Protein 7XRC (pdb70)

Structure (mmCIF, N/CA/C/O backbone):
data_7XRC
#
_entry.id   7XRC
#
_cell.length_a   94.350
_cell.length_b   50.630
_cell.length_c   69.310
_cell.angle_alpha   90.000
_cell.angle_beta   129.060
_cell.angle_gamma   90.000
#
_symmetry.space_group_name_H-M   'C 1 2 1'
#
loop_
_entity.id
_entity.type
_entity.pdbx_description
1 polymer 'POU domain protein'
2 polymer 'More palindromic Oct factor Recognition Element (MORE)'
3 polymer 'More palindromic Oct factor Recognition Element (MORE)'
4 water water
#
loop_
_atom_site.group_PDB
_atom_site.id
_atom_site.type_symbol
_atom_site.label_atom_id
_atom_site.label_alt_id
_atom_site.label_comp_id
_atom_site.label_asym_id
_atom_site.label_entity_id
_atom_site.label_seq_id
_atom_site.pdbx_PDB_ins_code
_atom_site.Cartn_x
_atom_site.Cartn_y
_atom_site.Cartn_z
_atom_site.occupancy
_atom_site.B_iso_or_equiv
_atom_site.auth_seq_id
_atom_site.auth_comp_id
_atom_site.auth_asym_id
_atom_site.auth_atom_id
_atom_site.pdbx_PDB_model_num
ATOM 1 N N . ASP A 1 8 ? 13.88019 -10.86674 30.25786 1.000 117.39080 246 ASP C N 1
ATOM 2 C CA . ASP A 1 8 ? 13.76360 -12.31413 30.40457 1.000 114.75549 246 ASP C CA 1
ATOM 3 C C . ASP A 1 8 ? 12.28681 -12.70986 30.56882 1.000 111.58322 246 ASP C C 1
ATOM 4 O O . ASP A 1 8 ? 11.53437 -12.05492 31.30022 1.000 109.03221 246 ASP C O 1
ATOM 9 N N . THR A 1 9 ? 11.87929 -13.78614 29.88214 1.000 98.58401 247 THR C N 1
ATOM 10 C CA . THR A 1 9 ? 10.50485 -14.23644 29.65566 1.000 84.68263 247 THR C CA 1
ATOM 11 C C . THR A 1 9 ? 10.00411 -15.11104 30.80510 1.000 76.69528 247 THR C C 1
ATOM 12 O O . THR A 1 9 ? 10.75989 -15.92960 31.34113 1.000 76.33549 247 THR C O 1
ATOM 16 N N . PRO A 1 10 ? 8.73373 -14.96972 31.18753 1.000 74.08740 248 PRO C N 1
ATOM 17 C CA . PRO A 1 10 ? 8.14944 -15.92097 32.13750 1.000 64.58886 248 PRO C CA 1
ATOM 18 C C . PRO A 1 10 ? 8.03704 -17.31555 31.53674 1.000 61.16981 248 PRO C C 1
ATOM 19 O O . PRO A 1 10 ? 7.97817 -17.49765 30.31831 1.000 58.45044 248 PRO C O 1
ATOM 23 N N . THR A 1 11 ? 8.02685 -18.31292 32.41390 1.000 60.18297 249 THR C N 1
ATOM 24 C CA . THR A 1 11 ? 7.64885 -19.65154 32.00193 1.000 55.26160 249 THR C CA 1
ATOM 25 C C . THR A 1 11 ? 6.13190 -19.76743 31.87976 1.000 57.27084 249 THR C C 1
ATOM 26 O O . THR A 1 11 ? 5.37492 -18.84437 32.20869 1.000 52.95017 249 THR C O 1
ATOM 30 N N . SER A 1 12 ? 5.69063 -20.92431 31.38072 1.000 55.28324 250 SER C N 1
ATOM 31 C CA . SER A 1 12 ? 4.26073 -21.18273 31.30658 1.000 55.82229 250 SER C CA 1
ATOM 32 C C . SER A 1 12 ? 3.67024 -21.30153 32.69833 1.000 57.38638 250 SER C C 1
ATOM 33 O O . SER A 1 12 ? 2.51866 -20.91694 32.91779 1.000 56.30760 250 SER C O 1
ATOM 36 N N . ASP A 1 13 ? 4.46415 -21.79770 33.64780 1.000 58.24749 251 ASP C N 1
ATOM 37 C CA . ASP A 1 13 ? 4.02852 -21.88586 35.03326 1.000 59.72899 251 ASP C CA 1
ATOM 38 C C . ASP A 1 13 ? 3.87523 -20.49642 35.63851 1.000 57.58759 251 ASP C C 1
ATOM 39 O O . ASP A 1 13 ? 2.91612 -20.23797 36.37530 1.000 58.96742 251 ASP C O 1
ATOM 44 N N . ASP A 1 14 ? 4.79969 -19.58076 35.31755 1.000 57.92760 252 ASP C N 1
ATOM 45 C CA . ASP A 1 14 ? 4.67362 -18.19780 35.77506 1.000 54.89940 252 ASP C CA 1
ATOM 46 C C . ASP A 1 14 ? 3.37456 -17.58111 35.28521 1.000 54.27642 252 ASP C C 1
ATOM 47 O O . ASP A 1 14 ? 2.72118 -16.82937 36.01698 1.000 51.86505 252 ASP C O 1
ATOM 52 N N . LEU A 1 15 ? 2.99285 -17.85917 34.03977 1.000 52.57085 253 LEU C N 1
ATOM 53 C CA . LEU A 1 15 ? 1.77968 -17.23555 33.52680 1.000 52.81180 253 LEU C CA 1
ATOM 54 C C . LEU A 1 15 ? 0.52429 -17.84203 34.14751 1.000 52.59269 253 LEU C C 1
ATOM 55 O O . LEU A 1 15 ? -0.43081 -17.11405 34.43711 1.000 47.75704 253 LEU C O 1
ATOM 60 N N . GLU A 1 16 ? 0.49111 -19.16194 34.34875 1.000 51.16283 254 GLU C N 1
ATOM 61 C CA . GLU A 1 16 ? -0.62709 -19.75340 35.08542 1.000 51.56535 254 GLU C CA 1
ATOM 62 C C . GLU A 1 16 ? -0.82104 -19.07038 36.42506 1.000 52.94469 254 GLU C C 1
ATOM 63 O O . GLU A 1 16 ? -1.91346 -18.59077 36.74696 1.000 55.40473 254 GLU C O 1
ATOM 69 N N . GLN A 1 17 ? 0.23505 -19.04754 37.23606 1.000 54.19236 255 GLN C N 1
ATOM 70 C CA . GLN A 1 17 ? 0.10527 -18.48445 38.57302 1.000 56.97811 255 GLN C CA 1
ATOM 71 C C . GLN A 1 17 ? -0.23524 -17.00364 38.52682 1.000 53.89736 255 GLN C C 1
ATOM 72 O O . GLN A 1 17 ? -1.02655 -16.52553 39.34768 1.000 54.60922 255 GLN C O 1
ATOM 78 N N . PHE A 1 18 ? 0.32160 -16.26437 37.56139 1.000 50.18636 256 PHE C N 1
ATOM 79 C CA . PHE A 1 18 ? -0.04187 -14.85387 37.43643 1.000 54.07736 256 PHE C CA 1
ATOM 80 C C . PHE A 1 18 ? -1.51503 -14.68057 37.06897 1.000 51.72932 256 PHE C C 1
ATOM 81 O O . PHE A 1 18 ? -2.18946 -13.79031 37.59457 1.000 52.38606 256 PHE C O 1
ATOM 89 N N . ALA A 1 19 ? -2.01847 -15.48946 36.13878 1.000 45.17379 257 ALA C N 1
ATOM 90 C CA . ALA A 1 19 ? -3.42053 -15.37914 35.75878 1.000 50.70790 257 ALA C CA 1
ATOM 91 C C . ALA A 1 19 ? -4.34855 -15.75045 36.91930 1.000 52.68069 257 ALA C C 1
ATOM 92 O O . ALA A 1 19 ? -5.38445 -15.10738 37.12045 1.000 45.96861 257 ALA C O 1
ATOM 94 N N . LYS A 1 20 ? -4.00092 -16.80445 37.66575 1.000 51.66053 258 LYS C N 1
ATOM 95 C CA . LYS A 1 20 ? -4.78872 -17.23040 38.82108 1.000 52.93082 258 LYS C CA 1
ATOM 96 C C . LYS A 1 20 ? -4.86914 -16.11304 39.85183 1.000 55.72940 258 LYS C C 1
ATOM 97 O O . LYS A 1 20 ? -5.94543 -15.79164 40.37362 1.000 56.49570 258 LYS C O 1
ATOM 103 N N . GLN A 1 21 ? -3.72336 -15.50336 40.15192 1.000 54.66028 259 GLN C N 1
ATOM 104 C CA . GLN A 1 21 ? -3.67762 -14.43884 41.14405 1.000 57.14664 259 GLN C CA 1
ATOM 105 C C . GLN A 1 21 ? -4.28576 -13.13803 40.60789 1.000 54.62925 259 GLN C C 1
ATOM 106 O O . GLN A 1 21 ? -4.92171 -12.39505 41.36777 1.000 53.17099 259 GLN C O 1
ATOM 112 N N . PHE A 1 22 ? -4.15356 -12.87137 39.30422 1.000 54.11006 260 PHE C N 1
ATOM 113 C CA . PHE A 1 22 ? -4.79256 -11.68899 38.72363 1.000 52.14666 260 PHE C CA 1
ATOM 114 C C . PHE A 1 22 ? -6.31210 -11.75511 38.87033 1.000 49.67785 260 PHE C C 1
ATOM 115 O O . PHE A 1 22 ? -6.94561 -10.79384 39.31331 1.000 49.50024 260 PHE C O 1
ATOM 123 N N 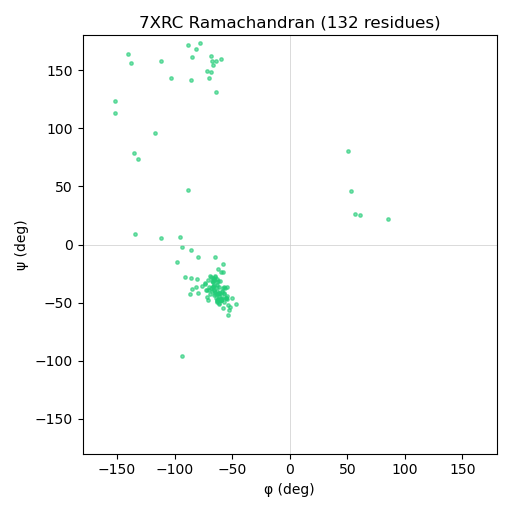. LYS A 1 23 ? -6.91240 -12.87637 38.47549 1.000 47.04534 261 LYS C N 1
ATOM 124 C CA . LYS A 1 23 ? -8.35386 -13.04385 38.62276 1.000 48.57382 261 LYS C CA 1
ATOM 125 C C . LYS A 1 23 ? -8.77622 -12.87384 40.07151 1.000 55.82299 261 LYS C C 1
ATOM 126 O O . LYS A 1 23 ? -9.73719 -12.15252 40.37333 1.000 49.48329 261 LYS C O 1
ATOM 132 N N . GLN A 1 24 ? -8.07448 -13.56508 40.97159 1.000 54.90237 262 GLN C N 1
ATOM 133 C CA . GLN A 1 24 ? -8.38033 -13.53735 42.39668 1.000 55.09460 262 GLN C CA 1
ATOM 134 C C . GLN A 1 24 ? -8.39981 -12.10619 42.91722 1.000 53.74774 262 GLN C C 1
ATOM 135 O O . GLN A 1 24 ? -9.33287 -11.70357 43.62021 1.000 55.20309 262 GLN C O 1
ATOM 141 N N . ARG A 1 25 ? -7.40386 -11.30581 42.51778 1.000 52.72524 263 ARG C N 1
ATOM 142 C CA . ARG A 1 25 ? -7.25146 -9.93084 42.98280 1.000 54.53256 263 ARG C CA 1
ATOM 143 C C . ARG A 1 25 ? -8.23450 -8.98000 42.30511 1.000 53.10274 263 ARG C C 1
ATOM 144 O O . ARG A 1 25 ? -8.69599 -8.01597 42.92400 1.000 54.71861 263 ARG C O 1
ATOM 152 N N . ARG A 1 26 ? -8.53453 -9.21869 41.03167 1.000 51.44146 264 ARG C N 1
ATOM 153 C CA . ARG A 1 26 ? -9.50383 -8.39991 40.31308 1.000 48.57954 264 ARG C CA 1
ATOM 154 C C . ARG A 1 26 ? -10.88430 -8.50091 40.95038 1.000 52.76116 264 ARG C C 1
ATOM 155 O O . ARG A 1 26 ? -11.56517 -7.49209 41.15168 1.000 52.32269 264 ARG C O 1
ATOM 163 N N . ILE A 1 27 ? -11.31896 -9.72105 41.25343 1.000 51.54598 265 ILE C N 1
ATOM 164 C CA . ILE A 1 27 ? -12.57442 -9.91550 41.97160 1.000 53.24425 265 ILE C CA 1
ATOM 165 C C . ILE A 1 27 ? -12.54652 -9.22553 43.33274 1.000 62.92769 265 ILE C C 1
ATOM 166 O O . ILE A 1 27 ? -13.48334 -8.50631 43.69529 1.000 61.84125 265 ILE C O 1
ATOM 171 N N . LYS A 1 28 ? -11.46938 -9.41626 44.10077 1.000 64.23418 266 LYS C N 1
ATOM 172 C CA . LYS A 1 28 ? -11.42174 -8.82573 45.43579 1.000 65.77724 266 LYS C CA 1
ATOM 173 C C . LYS A 1 28 ? -11.46445 -7.30337 45.38022 1.000 66.08840 266 LYS C C 1
ATOM 174 O O . LYS A 1 28 ? -11.97859 -6.66504 46.30524 1.000 68.72978 266 LYS C O 1
ATOM 180 N N . LEU A 1 29 ? -10.94052 -6.70541 44.31073 1.000 59.90810 267 LEU C N 1
ATOM 181 C CA . LEU A 1 29 ? -11.03100 -5.26248 44.14382 1.000 62.66191 267 LEU C CA 1
ATOM 182 C C . LEU A 1 29 ? -12.38940 -4.80146 43.62971 1.000 58.44070 267 LEU C C 1
ATOM 183 O O . LEU A 1 29 ? -12.64009 -3.59341 43.61704 1.000 60.14264 267 LEU C O 1
ATOM 188 N N . GLY A 1 30 ? -13.25719 -5.71117 43.19293 1.000 52.04018 268 GLY C N 1
ATOM 189 C CA . GLY A 1 30 ? -14.57904 -5.30591 42.73814 1.000 56.48565 268 GLY C CA 1
ATOM 190 C C . GLY A 1 30 ? -14.66910 -4.85940 41.29329 1.000 64.46140 268 GLY C C 1
ATOM 191 O O . GLY A 1 30 ? -15.61997 -4.14716 40.93855 1.000 58.20722 268 GLY C O 1
ATOM 192 N N . PHE A 1 31 ? -13.72075 -5.27223 40.44405 1.000 52.80225 269 PHE C N 1
ATOM 193 C CA . PHE A 1 31 ? -13.71937 -4.93740 39.02230 1.000 54.47661 269 PHE C CA 1
ATOM 194 C C . PHE A 1 31 ? -14.18666 -6.11768 38.18020 1.000 50.13498 269 PHE C C 1
ATOM 195 O O . PHE A 1 31 ? -13.88446 -7.27673 38.48489 1.000 49.32590 269 PHE C O 1
ATOM 203 N N . THR A 1 32 ? -14.92803 -5.81686 37.12138 1.000 43.61448 270 THR C N 1
ATOM 204 C CA . THR A 1 32 ? -15.31143 -6.83323 36.15552 1.000 44.81922 270 THR C CA 1
ATOM 205 C C . THR A 1 32 ? -14.22996 -6.95186 35.09044 1.000 45.11144 270 THR C C 1
ATOM 206 O O . THR A 1 32 ? -13.29722 -6.14467 35.03653 1.000 41.78233 270 THR C O 1
ATOM 210 N N . GLN A 1 33 ? -14.36485 -7.96912 34.23091 1.000 42.55829 271 GLN C N 1
ATOM 211 C CA . GLN A 1 33 ? -13.40139 -8.12544 33.14063 1.000 46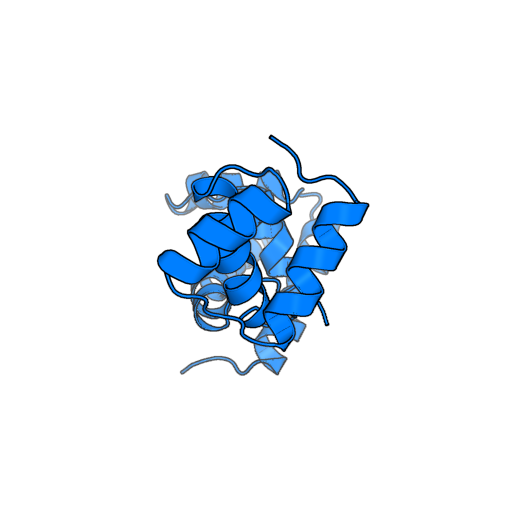.60928 271 GLN C CA 1
ATOM 212 C C . GLN A 1 33 ? -13.48284 -6.94465 32.18545 1.000 45.82401 271 GLN C C 1
ATOM 213 O O . GLN A 1 33 ? -12.45592 -6.38321 31.79121 1.000 42.71829 271 GLN C O 1
ATOM 219 N N . ALA A 1 34 ? -14.71059 -6.55118 31.81363 1.000 39.34776 272 ALA C N 1
ATOM 220 C CA . ALA A 1 34 ? -14.91207 -5.36985 30.97776 1.000 42.50544 272 ALA C CA 1
ATOM 221 C C . ALA A 1 34 ? -14.29353 -4.12629 31.61421 1.000 47.40122 272 ALA C C 1
ATOM 222 O O . ALA A 1 34 ? -13.73526 -3.27989 30.90743 1.000 48.30297 272 ALA C O 1
ATOM 224 N N . ASP A 1 35 ? -14.37138 -3.99617 32.94687 1.000 45.02914 273 ASP C N 1
ATOM 225 C CA . ASP A 1 35 ? -13.77812 -2.83417 33.61450 1.000 42.96577 273 ASP C CA 1
ATOM 226 C C . ASP A 1 35 ? -12.27732 -2.79054 33.37993 1.000 47.29759 273 ASP C C 1
ATOM 227 O O . ASP A 1 35 ? -11.70440 -1.73857 33.05657 1.000 44.10004 273 ASP C O 1
ATOM 232 N N . VAL A 1 36 ? -11.61281 -3.92582 33.58635 1.000 45.54096 274 VAL C N 1
ATOM 233 C CA . VAL A 1 36 ? -10.16070 -3.96223 33.42186 1.000 44.97014 274 VAL C CA 1
ATOM 234 C C . VAL A 1 36 ? -9.79308 -3.58028 31.99235 1.000 44.78044 274 VAL C C 1
ATOM 235 O O . VAL A 1 36 ? -8.93096 -2.72362 31.75820 1.000 45.75711 274 VAL C O 1
ATOM 239 N N . GLY A 1 37 ? -10.46812 -4.18566 31.01684 1.000 42.43853 275 GLY C N 1
ATOM 240 C CA . GLY A 1 37 ? -10.15559 -3.89286 29.62472 1.000 46.17733 275 GLY C CA 1
ATOM 241 C C . GLY A 1 37 ? -10.28175 -2.41804 29.27989 1.000 46.99644 275 GLY C C 1
ATOM 242 O O . GLY A 1 37 ? -9.43713 -1.85310 28.57328 1.000 50.40407 275 GLY C O 1
ATOM 243 N N . LEU A 1 38 ? -11.33621 -1.77589 29.76802 1.000 45.23965 276 LEU C N 1
ATOM 244 C CA . LEU A 1 38 ? -11.48879 -0.34940 29.54264 1.000 48.35691 276 LEU C CA 1
ATOM 245 C C . LEU A 1 38 ? -10.41466 0.44674 30.27166 1.000 50.75826 276 LEU C C 1
ATOM 246 O O . LEU A 1 38 ? -9.93000 1.45734 29.75317 1.000 47.87990 276 LEU C O 1
ATOM 251 N N . ALA A 1 39 ? -10.02434 0.00712 31.47194 1.000 46.15920 277 ALA C N 1
ATOM 252 C CA . ALA A 1 39 ? -9.05520 0.77069 32.24911 1.000 48.09249 277 ALA C CA 1
ATOM 253 C C . ALA A 1 39 ? -7.67431 0.75062 31.60349 1.000 52.36894 277 ALA C C 1
ATOM 254 O O . ALA A 1 39 ? -6.88759 1.68642 31.79542 1.000 47.61282 277 ALA C O 1
ATOM 256 N N . LEU A 1 40 ? -7.35427 -0.30829 30.85407 1.000 47.70697 278 LEU C N 1
ATOM 257 C CA . LEU A 1 40 ? -6.08835 -0.32113 30.12595 1.000 51.05433 278 LEU C CA 1
ATOM 258 C C . LEU A 1 40 ? -6.07248 0.74344 29.03579 1.000 52.36126 278 LEU C C 1
ATOM 259 O O . LEU A 1 40 ? -5.01090 1.29226 28.71887 1.000 53.55454 278 LEU C O 1
ATOM 264 N N . GLY A 1 41 ? -7.23902 1.06624 28.47149 1.000 51.10060 279 GLY C N 1
ATOM 265 C CA . GLY A 1 41 ? -7.31595 2.19363 27.55949 1.000 49.80142 279 GLY C CA 1
ATOM 266 C C . GLY A 1 41 ? -7.17661 3.50621 28.30246 1.000 56.79536 279 GLY C C 1
ATOM 267 O O . GLY A 1 41 ? -6.36599 4.36583 27.93006 1.000 51.87715 279 GLY C O 1
ATOM 268 N N . THR A 1 42 ? -7.92462 3.64412 29.40558 1.000 52.31565 280 THR C N 1
ATOM 269 C CA . THR A 1 42 ? -7.93230 4.87923 30.18654 1.000 55.04105 280 THR C CA 1
ATOM 270 C C . THR A 1 42 ? -6.53358 5.22258 30.68953 1.000 53.90447 280 THR C C 1
ATOM 271 O O . THR A 1 42 ? -6.07725 6.36559 30.57136 1.000 53.62343 280 THR C O 1
ATOM 275 N N . LEU A 1 43 ? -5.83474 4.23769 31.25141 1.000 55.22333 281 LEU C N 1
ATOM 276 C CA . LEU A 1 43 ? -4.58523 4.49038 31.96077 1.000 53.17407 281 LEU C CA 1
ATOM 277 C C . LEU A 1 43 ? -3.35510 4.40701 31.07268 1.000 55.73388 281 LEU C C 1
ATOM 278 O O . LEU A 1 43 ? -2.32923 5.02519 31.38667 1.000 55.05328 281 LEU C O 1
ATOM 283 N N . TYR A 1 44 ? -3.41470 3.61516 30.00212 1.000 51.67895 282 TYR C N 1
ATOM 284 C CA . TYR A 1 44 ? -2.23401 3.30390 29.21161 1.000 56.12596 282 TYR C CA 1
ATOM 285 C C . TYR A 1 44 ? -2.49450 3.42448 27.71131 1.000 57.61300 282 TYR C C 1
ATOM 286 O O . TYR A 1 44 ? -1.64076 3.01976 26.91248 1.000 57.82430 282 TYR C O 1
ATOM 295 N N . GLY A 1 45 ? -3.65186 3.96066 27.31382 1.000 54.98728 283 GLY C N 1
ATOM 296 C CA . GLY A 1 45 ? -4.00618 4.13532 25.91109 1.000 53.04672 283 GLY C CA 1
ATOM 297 C C . GLY A 1 45 ? -4.08126 2.86791 25.08513 1.000 54.71183 283 GLY C C 1
ATOM 298 O O . GLY A 1 45 ? -3.90407 2.92929 23.86317 1.000 56.83869 283 GLY C O 1
ATOM 299 N N . ASN A 1 46 ? -4.34519 1.70527 25.71745 1.000 48.16730 284 ASN C N 1
ATOM 300 C CA . ASN A 1 46 ? -4.37621 0.40769 25.01644 1.000 54.42366 284 ASN C CA 1
ATOM 301 C C . ASN A 1 46 ? -5.59977 -0.37390 25.48617 1.000 51.45871 284 ASN C C 1
ATOM 302 O O . ASN A 1 46 ? -5.47649 -1.29413 26.29958 1.000 53.57408 284 ASN C O 1
ATOM 307 N N . VAL A 1 47 ? -6.76983 -0.02662 24.94441 1.000 51.80610 285 VAL C N 1
ATOM 308 C CA . VAL A 1 47 ? -8.01025 -0.65072 25.39139 1.000 49.66321 285 VAL C CA 1
ATOM 309 C C . VAL A 1 47 ? -8.05015 -2.11978 24.96644 1.000 48.28175 285 VAL C C 1
ATOM 310 O O . VAL A 1 47 ? -7.47432 -2.51498 23.94214 1.000 44.25186 285 VAL C O 1
ATOM 314 N N . PHE A 1 48 ? -8.71491 -2.94948 25.78275 1.000 41.66793 286 PHE C N 1
ATOM 315 C CA . PHE A 1 48 ? -8.98369 -4.33496 25.43400 1.000 42.38005 286 PHE C CA 1
ATOM 316 C C . PHE A 1 48 ? -10.40642 -4.68550 25.84195 1.000 44.11812 286 PHE C C 1
ATOM 317 O O . PHE A 1 48 ? -10.97906 -4.07428 26.74036 1.000 39.68472 286 PHE C O 1
ATOM 325 N N . SER A 1 49 ? -10.94308 -5.70000 25.18021 1.000 41.50331 287 SER C N 1
ATOM 326 C CA . SER A 1 49 ? -12.32550 -6.12083 25.34805 1.000 41.32728 287 SER C CA 1
ATOM 327 C C . SER A 1 49 ? -12.46950 -7.06579 26.53305 1.000 39.93217 287 SER C C 1
ATOM 328 O O . SER A 1 49 ? -11.50559 -7.67920 27.00352 1.000 38.27262 287 SER C O 1
ATOM 331 N N . GLN A 1 50 ? -13.71514 -7.19529 27.01060 1.000 40.68702 288 GLN C N 1
ATOM 332 C CA . GLN A 1 50 ? -13.99091 -8.20183 28.02465 1.000 36.82199 288 GLN C CA 1
ATOM 333 C C . GLN A 1 50 ? -13.53400 -9.56217 27.52743 1.000 38.02192 288 GLN C C 1
ATOM 334 O O . GLN A 1 50 ? -12.98984 -10.36353 28.29612 1.000 39.04208 288 GLN C O 1
ATOM 340 N N . THR A 1 51 ? -13.69461 -9.81741 26.21822 1.000 39.70479 289 THR C N 1
ATOM 341 C CA . THR A 1 51 ? -13.36433 -11.13916 25.69852 1.000 36.82720 289 THR C CA 1
ATOM 342 C C . THR A 1 51 ? -11.89082 -11.44248 25.93079 1.000 38.54452 289 THR C C 1
ATOM 343 O O . THR A 1 51 ? -11.53354 -12.54458 26.36719 1.000 39.38352 289 THR C O 1
ATOM 347 N N . THR A 1 52 ? -11.02060 -10.45259 25.69483 1.000 38.54460 290 THR C N 1
ATOM 348 C CA . THR A 1 52 ? -9.58382 -10.68998 25.82150 1.000 38.94626 290 THR C CA 1
ATOM 349 C C . THR A 1 52 ? -9.17821 -10.89854 27.27074 1.000 40.51664 290 THR C C 1
ATOM 350 O O . THR A 1 52 ? -8.36777 -11.79359 27.57508 1.000 35.57821 290 THR C O 1
ATOM 354 N N . ILE A 1 53 ? -9.72231 -1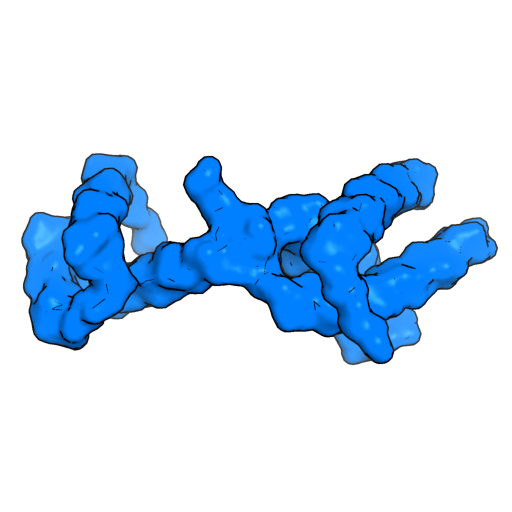0.08047 28.18552 1.000 36.99326 291 ILE C N 1
ATOM 355 C CA . ILE A 1 53 ? -9.41733 -10.28246 29.60566 1.000 37.83640 291 ILE C CA 1
ATOM 356 C C . ILE A 1 53 ? -9.88428 -11.65778 30.05953 1.000 34.04360 291 ILE C C 1
ATOM 357 O O . ILE A 1 53 ? -9.17304 -12.36342 30.78501 1.000 40.66816 291 ILE C O 1
ATOM 362 N N . CYS A 1 54 ? -11.06712 -12.07754 29.61695 1.000 34.47836 292 CYS C N 1
ATOM 363 C CA . CYS A 1 54 ? -11.54724 -13.40582 29.97660 1.000 38.72193 292 CYS C CA 1
ATOM 364 C C . CYS A 1 54 ? -10.59160 -14.49484 29.48892 1.000 41.21872 292 CYS C C 1
ATOM 365 O O . CYS A 1 54 ? -10.23810 -15.41087 30.23766 1.000 38.37691 292 CYS C O 1
ATOM 368 N N . ARG A 1 55 ? -10.16410 -14.42099 28.22285 1.000 39.15500 293 ARG C N 1
ATOM 369 C CA . ARG A 1 55 ? -9.26996 -15.46042 27.71347 1.000 38.95348 293 ARG C CA 1
ATOM 370 C C . ARG A 1 55 ? -7.94804 -15.46888 28.47178 1.000 37.60715 293 ARG C C 1
ATOM 371 O O . ARG A 1 55 ? -7.40129 -16.53558 28.76555 1.000 42.66907 293 ARG C O 1
ATOM 379 N N . PHE A 1 56 ? -7.42031 -14.28507 28.79469 1.000 39.96676 294 PHE C N 1
ATOM 380 C CA . PHE A 1 56 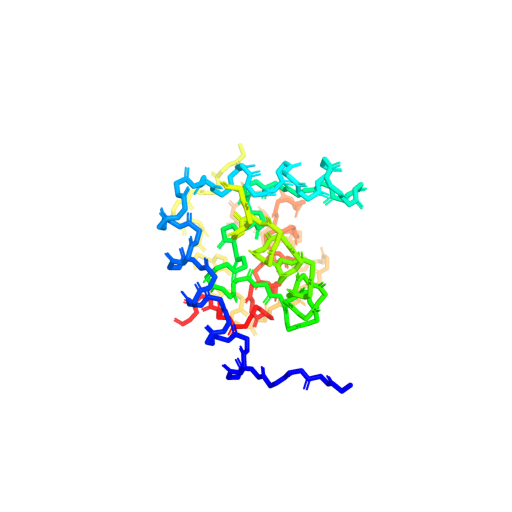? -6.18526 -14.20518 29.56043 1.000 39.87329 294 PHE C CA 1
ATOM 381 C C . PHE A 1 56 ? -6.30500 -14.98548 30.85900 1.000 44.00698 294 PHE C C 1
ATOM 382 O O . PHE A 1 56 ? -5.41456 -15.77052 31.21413 1.000 44.26730 294 PHE C O 1
ATOM 390 N N . GLU A 1 57 ? -7.41860 -14.79500 31.57638 1.000 40.65722 295 GLU C N 1
ATOM 391 C CA . GLU A 1 57 ? -7.57932 -15.45269 32.86739 1.000 38.59517 295 GLU C CA 1
ATOM 392 C C . GLU A 1 57 ? -7.68392 -16.95679 32.69988 1.000 41.03782 295 GLU C C 1
ATOM 393 O O . GLU A 1 57 ? -7.29692 -17.70760 33.59915 1.000 45.68421 295 GLU C O 1
ATOM 399 N N . ALA A 1 58 ? -8.18797 -17.41786 31.55956 1.000 39.91428 296 ALA C N 1
ATOM 400 C CA . ALA A 1 58 ? -8.31400 -18.84334 31.30133 1.000 43.14768 296 ALA C CA 1
ATOM 401 C C . ALA A 1 58 ? -7.12526 -19.41433 30.52090 1.000 44.85824 296 ALA C C 1
ATOM 402 O O . ALA A 1 58 ? -7.16151 -20.58752 30.13302 1.000 46.16233 296 ALA C O 1
ATOM 404 N N . LEU A 1 59 ? -6.07890 -18.61398 30.29136 1.000 41.07668 297 LEU C N 1
ATOM 405 C CA . LEU A 1 59 ? -4.92964 -19.00617 29.46458 1.000 47.52210 297 LEU C CA 1
ATOM 406 C C . LEU A 1 59 ? -5.34495 -19.42019 28.05446 1.000 47.59139 297 LEU C C 1
ATOM 407 O O . LEU A 1 59 ? -4.64128 -20.18995 27.38574 1.000 50.69894 297 LEU C O 1
ATOM 412 N N . GLN A 1 60 ? -6.47164 -18.90101 27.57973 1.000 40.93123 298 GLN C N 1
ATOM 413 C CA . GLN A 1 60 ? -6.94995 -19.20970 26.23744 1.000 44.45340 298 GLN C CA 1
ATOM 414 C C . GLN A 1 60 ? -6.38386 -18.24181 25.19987 1.000 45.38347 298 GLN C C 1
ATOM 415 O O . GLN A 1 60 ? -7.11648 -17.71669 24.36025 1.000 41.58388 298 GLN C O 1
ATOM 421 N N . LEU A 1 61 ? -5.06993 -17.99731 25.26050 1.000 42.23312 299 LEU C N 1
ATOM 422 C CA . LEU A 1 61 ? -4.35917 -17.18299 24.26916 1.000 41.35874 299 LEU C CA 1
ATOM 423 C C . LEU A 1 61 ? -3.01439 -17.84857 24.02043 1.000 43.91185 299 LEU C C 1
ATOM 424 O O . LEU A 1 61 ? -2.57451 -18.68642 24.81099 1.000 45.09981 299 LEU C O 1
ATOM 429 N N . SER A 1 62 ? -2.35515 -17.46676 22.92422 1.000 44.57750 300 SER C N 1
ATOM 430 C CA . SER A 1 62 ? -1.01787 -17.99180 22.64924 1.000 44.36051 300 SER C CA 1
ATOM 431 C C . SER A 1 62 ? -0.02090 -17.54456 23.71674 1.000 43.50995 300 SER C C 1
ATOM 432 O O . SER A 1 62 ? -0.20547 -16.52550 24.39510 1.000 43.82774 300 SER C O 1
ATOM 435 N N . PHE A 1 63 ? 1.08196 -18.30241 23.83049 1.000 49.05165 301 PHE C N 1
ATOM 436 C CA . PHE A 1 63 ? 2.13349 -17.95116 24.78509 1.000 48.44804 301 PHE C CA 1
ATOM 437 C C . PHE A 1 63 ? 2.63275 -16.52345 24.57024 1.000 49.07022 301 PHE C C 1
ATOM 438 O O . PHE A 1 63 ? 2.77114 -15.74814 25.52890 1.000 47.19598 301 PHE C O 1
ATOM 446 N N . LYS A 1 64 ? 2.88406 -16.15328 23.30850 1.000 48.10567 302 LYS C N 1
ATOM 447 C CA . LYS A 1 64 ? 3.36667 -14.81090 22.98271 1.000 46.93604 302 LYS C CA 1
ATOM 448 C C . LYS A 1 64 ? 2.38850 -13.74417 23.45415 1.000 51.20008 302 LYS C C 1
ATOM 449 O O . LYS A 1 64 ? 2.78750 -12.73929 24.05526 1.000 47.96528 302 LYS C O 1
ATOM 455 N N . ASN A 1 65 ? 1.09183 -13.95795 23.18652 1.000 46.29737 303 ASN C N 1
ATOM 456 C CA . ASN A 1 65 ? 0.04199 -13.01809 23.57252 1.000 47.01826 303 ASN C CA 1
ATOM 457 C C . ASN A 1 65 ? -0.04242 -12.87807 25.08594 1.000 44.84029 303 ASN C C 1
ATOM 458 O O . ASN A 1 65 ? -0.11024 -11.76882 25.62969 1.000 46.08677 303 ASN C O 1
ATOM 463 N N . MET A 1 66 ? -0.09324 -14.01386 25.77050 1.000 43.70419 304 MET C N 1
ATOM 464 C CA . MET A 1 66 ? -0.05006 -14.06987 27.22969 1.000 44.07189 304 MET C CA 1
ATOM 465 C C . MET A 1 66 ? 1.12801 -13.24834 27.76503 1.000 46.82816 304 MET C C 1
ATOM 466 O O . MET A 1 66 ? 0.97228 -12.43092 28.67946 1.000 46.73758 304 MET C O 1
ATOM 471 N N . CYS A 1 67 ? 2.31803 -13.41445 27.14760 1.000 49.30392 305 CYS C N 1
ATOM 472 C CA . CYS A 1 67 ? 3.50023 -12.65849 27.56470 1.000 47.18415 305 CYS C CA 1
ATOM 473 C C . CYS A 1 67 ? 3.34598 -11.16736 27.29209 1.000 52.19550 305 CYS C C 1
ATOM 474 O O . CYS A 1 67 ? 3.78390 -10.34019 28.10059 1.000 50.56355 305 CYS C O 1
ATOM 477 N N . LYS A 1 68 ? 2.73602 -10.80623 26.15495 1.000 50.23242 306 LYS C N 1
ATOM 478 C CA . LYS A 1 68 ? 2.51051 -9.39558 25.83136 1.000 53.28472 306 LYS C CA 1
ATOM 479 C C . LYS A 1 68 ? 1.58185 -8.72185 26.83822 1.000 52.90574 306 LYS C C 1
ATOM 480 O O . LYS A 1 68 ? 1.81898 -7.57254 27.23985 1.000 51.57759 306 LYS C O 1
ATOM 486 N N . LEU A 1 69 ? 0.50478 -9.40578 27.24508 1.000 50.76556 307 LEU C N 1
ATOM 487 C CA . LEU A 1 69 ? -0.47450 -8.76160 28.11022 1.000 49.39829 307 LEU C CA 1
ATOM 488 C C . LEU A 1 69 ? -0.05779 -8.73695 29.57208 1.000 51.24877 307 LEU C C 1
ATOM 489 O O . LEU A 1 69 ? -0.45657 -7.81661 30.29213 1.000 46.31501 307 LEU C O 1
ATOM 494 N N . LYS A 1 70 ? 0.72798 -9.72163 30.02826 1.000 49.94316 308 LYS C N 1
ATOM 495 C CA . LYS A 1 70 ? 1.02994 -9.84199 31.45576 1.000 45.94589 308 LYS C CA 1
ATOM 496 C C . LYS A 1 70 ? 1.56382 -8.55492 32.07774 1.000 52.64724 308 LYS C C 1
ATOM 497 O O . LYS A 1 70 ? 0.99438 -8.10638 33.08590 1.000 53.82393 308 LYS C O 1
ATOM 503 N N . PRO A 1 71 ? 2.62092 -7.91957 31.56093 1.000 53.94406 309 PRO C N 1
ATOM 504 C CA . PRO A 1 71 ? 3.09266 -6.68453 32.20778 1.000 52.32174 309 PRO C CA 1
ATOM 505 C C . PRO A 1 71 ? 2.06021 -5.56545 32.18180 1.000 53.53828 309 PRO C C 1
ATOM 506 O O . PRO A 1 71 ? 2.00545 -4.75015 33.11356 1.000 54.38406 309 PRO C O 1
ATOM 510 N N . LEU A 1 72 ? 1.22487 -5.50978 31.15022 1.000 52.35883 310 LEU C N 1
ATOM 511 C CA . LEU A 1 72 ? 0.22137 -4.46280 31.10458 1.000 52.61327 310 LEU C CA 1
ATOM 512 C C . LEU A 1 72 ? -0.84180 -4.70997 32.16991 1.000 53.64489 310 LEU C C 1
ATOM 513 O O . LEU A 1 72 ? -1.28182 -3.77285 32.85447 1.000 54.10941 310 LEU C O 1
ATOM 518 N N . LEU A 1 73 ? -1.22087 -5.97516 32.36837 1.000 51.94429 311 LEU C N 1
ATOM 519 C CA . LEU A 1 73 ? -2.12724 -6.29864 33.46512 1.000 52.31173 311 LEU C CA 1
ATOM 520 C C . LEU A 1 73 ? -1.45276 -6.16481 34.81683 1.000 55.58250 311 LEU C C 1
ATOM 521 O O . LEU A 1 73 ? -2.12108 -5.83541 35.80876 1.000 52.85438 311 LEU C O 1
ATOM 526 N N . ASN A 1 74 ? -0.14266 -6.41163 34.88936 1.000 49.44385 312 ASN C N 1
ATOM 527 C CA . ASN A 1 74 ? 0.54402 -6.16951 36.15089 1.000 53.85223 312 ASN C CA 1
ATOM 528 C C . ASN A 1 74 ? 0.55837 -4.68326 36.48302 1.000 56.88325 312 ASN C C 1
ATOM 529 O O . ASN A 1 74 ? 0.52208 -4.31167 37.65894 1.000 60.50107 312 ASN C O 1
ATOM 534 N N . LYS A 1 75 ? 0.61402 -3.82358 35.46253 1.000 57.78801 313 LYS C N 1
ATOM 535 C CA . LYS A 1 75 ? 0.52344 -2.38282 35.69186 1.000 60.67434 313 LYS C CA 1
ATOM 536 C C . LYS A 1 75 ? -0.81066 -2.01714 36.33084 1.000 59.20972 313 LYS C C 1
ATOM 537 O O . LYS A 1 75 ? -0.85192 -1.31628 37.34983 1.000 60.90322 313 LYS C O 1
ATOM 543 N N . TRP A 1 76 ? -1.91767 -2.48472 35.73637 1.000 60.16034 314 TRP C N 1
ATOM 544 C CA . TRP A 1 76 ? -3.24142 -2.15637 36.26058 1.000 60.18969 314 TRP C CA 1
ATOM 545 C C . TRP A 1 76 ? -3.39573 -2.64284 37.69702 1.000 62.76827 314 TRP C C 1
ATOM 546 O O . TRP A 1 76 ? -3.85229 -1.90016 38.57154 1.000 61.09181 314 TRP C O 1
ATOM 557 N N . LEU A 1 77 ? -3.01533 -3.89595 37.94920 1.000 58.89605 315 LEU C N 1
ATOM 558 C CA . LEU A 1 77 ? -3.04790 -4.46595 39.29189 1.000 61.92393 315 LEU C CA 1
ATOM 559 C C . LEU A 1 77 ? -2.28279 -3.60532 40.29197 1.000 74.84026 315 LEU C C 1
ATOM 560 O O . LEU A 1 77 ? -2.80907 -3.24138 41.35176 1.000 78.34373 315 LEU C O 1
ATOM 565 N N . GLU A 1 78 ? -1.02882 -3.27691 39.97456 1.000 80.61366 316 GLU C N 1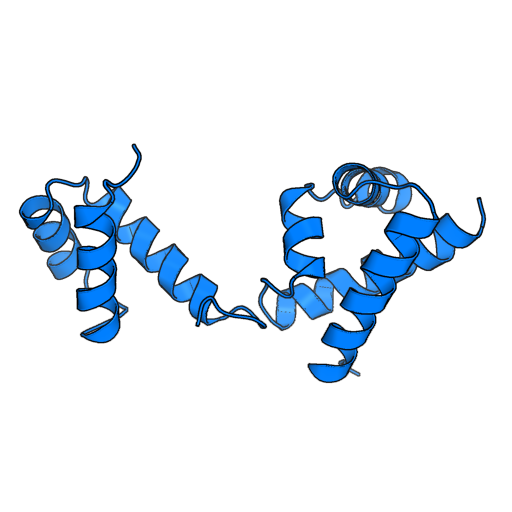
ATOM 566 C CA . GLU A 1 78 ? -0.25233 -2.39511 40.84140 1.000 83.90890 316 GLU C CA 1
ATOM 567 C C . GLU A 1 78 ? -0.97140 -1.06470 41.04887 1.000 86.15396 316 GLU C C 1
ATOM 568 O O . GLU A 1 78 ? -0.95789 -0.49987 42.15043 1.000 88.16447 316 GLU C O 1
ATOM 574 N N . GLU A 1 79 ? -1.64372 -0.57561 40.00912 1.000 76.11975 317 GLU C N 1
ATOM 575 C CA . GLU A 1 79 ? -2.25108 0.74939 40.03634 1.000 77.16995 317 GLU C CA 1
ATOM 576 C C . GLU A 1 79 ? -3.63578 0.69934 40.68678 1.000 81.77375 317 GLU C C 1
ATOM 577 O O . GLU A 1 79 ? -3.98913 1.59393 41.46535 1.000 81.48340 317 GLU C O 1
ATOM 583 N N . ALA A 1 80 ? -4.40972 -0.36419 40.43417 1.000 82.13365 318 ALA C N 1
ATOM 584 C CA . ALA A 1 80 ? -5.70879 -0.50558 41.09139 1.000 83.49831 318 ALA C CA 1
ATOM 585 C C . ALA A 1 80 ? -5.56583 -0.78714 42.58314 1.000 91.39008 318 ALA C C 1
ATOM 586 O O . ALA A 1 80 ? -6.46666 -0.45245 43.36374 1.000 92.50934 318 ALA C O 1
ATOM 588 N N . ASP A 1 81 ? -4.45123 -1.39630 42.99916 1.000 87.36701 319 ASP C N 1
ATOM 589 C CA . ASP A 1 81 ? -4.21929 -1.65883 44.41486 1.000 91.48211 319 ASP C CA 1
ATOM 590 C C . ASP A 1 81 ? -4.08045 -0.38315 45.23453 1.000 100.55233 319 ASP C C 1
ATOM 591 O O . ASP A 1 81 ? -4.09366 -0.45472 46.46834 1.000 107.28379 319 ASP C O 1
ATOM 596 N N . SER A 1 82 ? -3.95601 0.77430 44.58644 1.000 109.93448 320 SER C N 1
ATOM 597 C CA . SER A 1 82 ? -3.73296 2.03904 45.27040 1.000 111.18056 320 SER C CA 1
ATOM 598 C C . SER A 1 82 ? -5.00583 2.85400 45.46592 1.000 113.31957 320 SER C C 1
ATOM 599 O O . SER A 1 82 ? -5.00125 3.79594 46.26714 1.000 114.98652 320 SER C O 1
ATOM 602 N N . SER A 1 83 ? -6.08668 2.51509 44.77001 1.000 108.86988 321 SER C N 1
ATOM 603 C CA . SER A 1 83 ? -7.33018 3.26974 44.86875 1.000 109.53240 321 SER C CA 1
ATOM 604 C C . SER A 1 83 ? -8.27249 2.66144 45.90768 1.000 110.18623 321 SER C C 1
ATOM 605 O O . SER A 1 83 ? -8.58380 3.29048 46.92202 1.000 110.44815 321 SER C O 1
ATOM 608 N N . THR A 1 104 ? -25.89138 -17.72830 10.26616 1.000 97.66070 506 THR C N 1
ATOM 609 C CA . THR A 1 104 ? -24.56626 -18.31953 10.11343 1.000 94.27805 506 THR C CA 1
ATOM 610 C C . THR A 1 104 ? -24.09407 -18.94793 11.43020 1.000 92.70892 506 THR C C 1
ATOM 611 O O . THR A 1 104 ? -23.32264 -18.36129 12.18502 1.000 90.17644 506 THR C O 1
ATOM 615 N N . SER A 1 105 ? -24.57902 -20.15339 11.71263 1.000 92.13928 507 SER C N 1
ATOM 616 C CA . SER A 1 105 ? -24.21953 -20.84145 12.95016 1.000 90.33589 507 SER C CA 1
ATOM 617 C C . SER A 1 105 ? -24.30314 -22.34115 12.69393 1.000 88.27450 507 SER C C 1
ATOM 618 O O . SER A 1 105 ? -25.39448 -22.87248 12.46694 1.000 86.61225 507 SER C O 1
ATOM 621 N N . ILE A 1 106 ? -23.14519 -23.01186 12.73574 1.000 89.87304 508 ILE C N 1
ATOM 622 C CA . ILE A 1 106 ? -23.04125 -24.40636 12.31325 1.000 88.67029 508 ILE C CA 1
ATOM 623 C C . ILE A 1 106 ? -23.87755 -25.30502 13.21052 1.000 91.30085 508 ILE C C 1
ATOM 624 O O . ILE A 1 106 ? -23.79381 -25.23497 14.44351 1.000 96.24291 508 ILE C O 1
ATOM 629 N N . GLU A 1 107 ? -24.68237 -26.16824 12.58778 1.000 93.87663 509 GLU C N 1
ATOM 630 C CA . GLU A 1 107 ? -25.49986 -27.11623 13.33147 1.000 96.42499 509 GLU C CA 1
ATOM 631 C C . GLU A 1 107 ? -24.62314 -28.03571 14.17782 1.000 96.24267 509 GLU C C 1
ATOM 632 O O . GLU A 1 107 ? -23.42406 -28.20836 13.93417 1.000 94.93471 509 GLU C O 1
ATOM 638 N N . VAL A 1 108 ? -25.25044 -28.62859 15.19228 1.000 101.65995 510 VAL C N 1
ATOM 639 C CA . VAL A 1 108 ? -24.53106 -29.49553 16.12054 1.000 100.66023 510 VAL C CA 1
ATOM 640 C C . VAL A 1 108 ? -23.96392 -30.71021 15.39033 1.000 100.03413 510 VAL C C 1
ATOM 641 O O . VAL A 1 108 ? -22.78563 -31.05681 15.54686 1.000 96.26186 510 VAL C O 1
ATOM 645 N N . SER A 1 109 ? -24.78991 -31.36331 14.56689 1.000 97.92579 511 SER C N 1
ATOM 646 C CA . SER A 1 109 ? -24.33155 -32.53978 13.83794 1.000 98.40118 511 SER C CA 1
ATOM 647 C C . SER A 1 109 ? -23.18041 -32.18917 12.90522 1.000 101.62302 511 SER C C 1
ATOM 648 O O . SER A 1 109 ? -22.17486 -32.90824 12.84657 1.000 100.26082 511 SER C O 1
ATOM 651 N N . VAL A 1 110 ? -23.30200 -31.07006 12.18655 1.000 101.45615 512 VAL C N 1
ATOM 652 C CA . VAL A 1 110 ? -22.25041 -30.63275 11.27475 1.000 97.47399 512 VAL C CA 1
ATOM 653 C C . VAL A 1 110 ? -20.96348 -30.32654 12.02952 1.000 98.34931 512 VAL C C 1
ATOM 654 O O . VAL A 1 110 ? -19.86224 -30.57358 11.52289 1.000 95.71998 512 VAL C O 1
ATOM 658 N N . LYS A 1 111 ? -21.07718 -29.80462 13.25253 1.000 97.79419 513 LYS C N 1
ATOM 659 C CA . LYS A 1 111 ? -19.89722 -29.41669 14.01845 1.000 94.63483 513 LYS C CA 1
ATOM 660 C C . LYS A 1 111 ? -18.98407 -30.61537 14.26603 1.000 95.72166 513 LYS C C 1
ATOM 661 O O . LYS A 1 111 ? -17.76787 -30.54277 14.05365 1.000 96.78168 513 LYS C O 1
ATOM 667 N N . GLY A 1 112 ? -19.55741 -31.73670 14.70188 1.000 95.51627 514 GLY C N 1
ATOM 668 C CA . GLY A 1 112 ? -18.75074 -32.92062 14.93987 1.000 96.92008 514 GLY C CA 1
ATOM 669 C C . GLY A 1 112 ? -18.11838 -33.47113 13.67800 1.000 102.34766 514 GLY C C 1
ATOM 670 O O . GLY A 1 112 ? -17.05898 -34.10370 13.73313 1.000 104.43807 514 GLY C O 1
ATOM 671 N N . ALA A 1 113 ? -18.75765 -33.24981 12.52637 1.000 101.14001 515 ALA C N 1
ATOM 672 C CA . ALA A 1 113 ? -18.15186 -33.65028 11.26204 1.000 98.32687 515 ALA C CA 1
ATOM 673 C C . ALA A 1 113 ? -16.88917 -32.84589 10.98442 1.000 97.36851 515 ALA C C 1
ATOM 674 O O . ALA A 1 113 ? -15.87223 -33.40692 10.55902 1.000 101.63563 515 ALA C O 1
ATOM 676 N N . LEU A 1 114 ? -16.93171 -31.53147 11.22965 1.000 99.14735 516 LEU C N 1
ATOM 677 C CA . LEU A 1 114 ? -15.74077 -30.70573 11.04595 1.000 97.62892 516 LEU C CA 1
ATOM 678 C C . LEU A 1 114 ? -14.59081 -31.19779 11.91345 1.000 101.38794 516 LEU C C 1
ATOM 679 O O . LEU A 1 114 ? -13.43578 -31.21653 11.46987 1.000 97.44264 516 LEU C O 1
ATOM 684 N N . GLU A 1 115 ? -14.88986 -31.60390 13.15199 1.000 103.44759 517 GLU C N 1
ATOM 685 C CA . GLU A 1 115 ? -13.87735 -32.20418 14.01648 1.000 104.86572 517 GLU C CA 1
ATOM 686 C C . GLU A 1 115 ? -13.18156 -33.37524 13.33553 1.000 107.64933 517 GLU C C 1
ATOM 687 O O . GLU A 1 115 ? -11.96529 -33.34741 13.12315 1.000 108.32413 517 GLU C O 1
ATOM 693 N N . SER A 1 116 ? -13.95115 -34.40478 12.96891 1.000 103.83898 518 SER C N 1
ATOM 694 C CA . SER A 1 116 ? -13.37720 -35.63709 12.43624 1.000 107.19664 518 SER C CA 1
ATOM 695 C C . SER A 1 116 ? -12.32205 -35.35421 11.37326 1.000 109.85706 518 SER C C 1
ATOM 696 O O . SER A 1 116 ? -11.19319 -35.85225 11.45309 1.000 110.85803 518 SER C O 1
ATOM 699 N N . HIS A 1 117 ? -12.66576 -34.52355 10.38540 1.000 108.45322 519 HIS C N 1
ATOM 700 C CA . HIS A 1 117 ? -11.71751 -34.18974 9.32687 1.000 107.59548 519 HIS C CA 1
ATOM 701 C C . HIS A 1 117 ? -10.52066 -33.41186 9.85674 1.000 103.54276 519 HIS C C 1
ATOM 702 O O . HIS A 1 117 ? -9.42695 -33.49862 9.28470 1.000 103.89719 519 HIS C O 1
ATOM 709 N N . PHE A 1 118 ? -10.69598 -32.66692 10.95316 1.000 103.33133 520 PHE C N 1
ATOM 710 C CA . PHE A 1 118 ? -9.57844 -31.90912 11.50907 1.000 98.81795 520 PHE C CA 1
ATOM 711 C C . PHE A 1 118 ? -8.49210 -32.82778 12.05748 1.000 103.20793 520 PHE C C 1
ATOM 712 O O . PHE A 1 118 ? -7.30006 -32.51276 11.95800 1.000 100.93025 520 PHE C O 1
ATOM 720 N N . LEU A 1 119 ? -8.87192 -33.95950 12.65229 1.000 102.36999 521 LEU C N 1
ATOM 721 C CA . LEU A 1 119 ? -7.84879 -34.92079 13.04499 1.000 104.31626 521 LEU C CA 1
ATOM 722 C C . LEU A 1 119 ? -7.25130 -35.61305 11.82772 1.000 108.45281 521 LEU C C 1
ATOM 723 O O . LEU A 1 119 ? -6.03766 -35.84175 11.77988 1.000 113.95449 521 LEU C O 1
ATOM 728 N N . LYS A 1 120 ? -8.07650 -35.94643 10.82940 1.000 109.55920 522 LYS C N 1
ATOM 729 C CA . LYS A 1 120 ? -7.54066 -36.52277 9.59712 1.000 113.10357 522 LYS C CA 1
ATOM 730 C C . LYS A 1 120 ? -6.52859 -35.57969 8.95910 1.000 113.92426 522 LYS C C 1
ATOM 731 O O . LYS A 1 120 ? -5.38168 -35.96110 8.69570 1.000 116.10024 522 LYS C O 1
ATOM 737 N N . CYS A 1 121 ? -6.93474 -34.33686 8.70641 1.000 105.78421 523 CYS C N 1
ATOM 738 C CA . CYS A 1 121 ? -5.95360 -33.32744 8.33113 1.000 101.78481 523 CYS C CA 1
ATOM 739 C C . CYS A 1 121 ? -6.44341 -31.94906 8.76943 1.000 97.16780 523 CYS C C 1
ATOM 740 O O . CYS A 1 121 ? -7.55776 -31.52429 8.42820 1.000 92.49774 523 CYS C O 1
ATOM 743 N N . PRO A 1 122 ? -5.64507 -31.24298 9.56783 1.000 94.27525 524 PRO C N 1
ATOM 744 C CA . PRO A 1 122 ? -6.07782 -29.96762 10.14666 1.000 86.33174 524 PRO C CA 1
ATOM 745 C C . PRO A 1 122 ? -5.84645 -28.74826 9.26831 1.000 86.79527 524 PRO C C 1
ATOM 746 O O . PRO A 1 122 ? -6.26836 -27.65185 9.65961 1.000 78.58832 524 PRO C O 1
ATOM 750 N N . LYS A 1 123 ? -5.19692 -28.89938 8.11052 1.000 86.42131 525 LYS C N 1
ATOM 751 C CA . LYS A 1 123 ? -4.92908 -27.78655 7.19756 1.000 81.66182 525 LYS C CA 1
ATOM 752 C C . LYS A 1 123 ? -5.32967 -28.18873 5.78195 1.000 86.56403 525 LYS C C 1
ATOM 753 O O . LYS A 1 123 ? -4.47357 -28.42656 4.91870 1.000 88.53335 525 LYS C O 1
ATOM 759 N N . PRO A 1 124 ? -6.62988 -28.25167 5.50128 1.000 86.85377 526 PRO C N 1
ATOM 760 C CA . PRO A 1 124 ? -7.07268 -28.66599 4.16706 1.000 96.85104 526 PRO C CA 1
ATOM 761 C C . PRO A 1 124 ? -6.80997 -27.59461 3.11727 1.000 99.46989 526 PRO C C 1
ATOM 762 O O . PRO A 1 124 ? -6.81275 -26.39400 3.40024 1.000 96.62186 526 PRO C O 1
ATOM 766 N N . SER A 1 125 ? -6.57569 -28.04818 1.88556 1.000 105.58809 527 SER C N 1
ATOM 767 C CA . SER A 1 125 ? -6.37186 -27.12322 0.78034 1.000 102.98079 527 SER C CA 1
ATOM 768 C C . SER A 1 125 ? -7.67198 -26.39060 0.45635 1.000 109.75795 527 SER C C 1
ATOM 769 O O . SER A 1 125 ? -8.76791 -26.81678 0.83520 1.000 109.03439 527 SER C O 1
ATOM 772 N N . ALA A 1 126 ? -7.54174 -25.27165 -0.26381 1.000 105.54022 528 ALA C N 1
ATOM 773 C CA . ALA A 1 126 ? -8.72226 -24.55079 -0.72818 1.000 110.03045 528 ALA C CA 1
ATOM 774 C C . ALA A 1 126 ? -9.63261 -25.42132 -1.58812 1.000 117.20887 528 ALA C C 1
ATOM 775 O O . ALA A 1 126 ? -10.79897 -25.06127 -1.78860 1.000 115.14235 528 ALA C O 1
ATOM 777 N N . GLN A 1 127 ? -9.13222 -26.55541 -2.08903 1.000 121.04846 529 GLN C N 1
ATOM 778 C CA . GLN A 1 127 ? -9.93135 -27.51808 -2.83852 1.000 122.69650 529 GLN C CA 1
ATOM 779 C C . GLN A 1 127 ? -10.63784 -28.52097 -1.92660 1.000 119.25365 529 GLN C C 1
ATOM 780 O O . GLN A 1 127 ? -11.80730 -28.84864 -2.15496 1.000 118.17825 529 GLN C O 1
ATOM 786 N N . GLU A 1 128 ? -9.95489 -29.03064 -0.89882 1.000 119.88237 530 GLU C N 1
ATOM 787 C CA . GLU A 1 128 ? -10.65163 -29.84597 0.09018 1.000 116.83732 530 GLU C CA 1
ATOM 788 C C . GLU A 1 128 ? -11.66449 -29.02339 0.87182 1.000 112.90799 530 GLU C C 1
ATOM 789 O O . GLU A 1 128 ? -12.72669 -29.54078 1.23850 1.000 111.90553 530 GLU C O 1
ATOM 795 N N . ILE A 1 129 ? -11.35622 -27.74767 1.13018 1.000 110.72393 531 ILE C N 1
ATOM 796 C CA . ILE A 1 129 ? -12.29378 -26.87487 1.83746 1.000 109.76280 531 ILE C CA 1
ATOM 797 C C . ILE A 1 129 ? -13.56492 -26.69034 1.01869 1.000 109.38081 531 ILE C C 1
ATOM 798 O O . ILE A 1 129 ? -14.68406 -26.82654 1.53128 1.000 103.32762 531 ILE C O 1
ATOM 803 N N . THR A 1 130 ? -13.40839 -26.37610 -0.27164 1.000 111.59562 532 THR C N 1
ATOM 804 C CA . THR A 1 130 ? -14.56843 -26.07804 -1.10186 1.000 108.36771 532 THR C CA 1
ATOM 805 C C . THR A 1 130 ? -15.46085 -27.30640 -1.27940 1.000 113.00416 532 THR C C 1
ATOM 806 O O . THR A 1 130 ? -16.68321 -27.16426 -1.40606 1.000 114.70000 532 THR C O 1
ATOM 810 N N . SER A 1 131 ? -14.88633 -28.51589 -1.24169 1.000 115.79043 533 SER C N 1
ATOM 811 C CA . SER A 1 131 ? -15.70146 -29.72558 -1.33593 1.000 116.61519 533 SER C CA 1
ATOM 812 C C . SER A 1 131 ? -16.32110 -30.07808 0.00769 1.000 114.97554 533 SER C C 1
ATOM 813 O O . SER A 1 131 ? -17.45795 -30.56089 0.06512 1.000 114.65158 533 SER C O 1
ATOM 816 N N . LEU A 1 132 ? -15.57987 -29.85851 1.09566 1.000 116.40527 534 LEU C N 1
ATOM 817 C CA . LEU A 1 132 ? -16.15610 -30.02940 2.42170 1.000 110.56138 534 LEU C CA 1
ATOM 818 C C . LEU A 1 132 ? -17.33495 -29.08837 2.62670 1.000 110.70258 534 LEU C C 1
ATOM 819 O O . LEU A 1 132 ? -18.28614 -29.42507 3.33745 1.000 108.96167 534 LEU C O 1
ATOM 824 N N . ALA A 1 133 ? -17.29845 -27.91472 1.99622 1.000 111.63028 535 ALA C N 1
ATOM 825 C CA . ALA A 1 133 ? -18.37000 -26.94370 2.17231 1.000 107.60823 535 ALA C CA 1
ATOM 826 C C . ALA A 1 133 ? -19.68318 -27.43999 1.57261 1.000 116.23774 535 ALA C C 1
ATOM 827 O O . ALA A 1 133 ? -20.75835 -27.17838 2.12456 1.000 111.02247 535 ALA C O 1
ATOM 829 N N . ASP A 1 134 ? -19.62500 -28.16108 0.44828 1.000 126.17830 536 ASP C N 1
ATOM 830 C CA . ASP A 1 134 ? -20.85920 -28.68181 -0.13479 1.000 125.96928 536 ASP C CA 1
ATOM 831 C C . ASP A 1 134 ? -21.33838 -29.94623 0.56820 1.000 123.29534 536 ASP C C 1
ATOM 832 O O . ASP A 1 134 ? -22.53965 -30.10013 0.81221 1.000 122.44481 536 ASP C O 1
ATOM 837 N N . SER A 1 135 ? -20.42368 -30.86178 0.89660 1.000 115.03818 537 SER C N 1
ATOM 838 C CA . SER A 1 135 ? -20.81682 -32.10035 1.56079 1.000 113.17317 537 SER C CA 1
ATOM 839 C C . SER A 1 135 ? -21.44660 -31.85423 2.92893 1.000 113.90106 537 SER C C 1
ATOM 840 O O . SER A 1 135 ? -22.16716 -32.72449 3.43316 1.000 110.57052 537 SER C O 1
ATOM 843 N N . LEU A 1 136 ? -21.19531 -30.69268 3.53462 1.000 111.44952 538 LEU C N 1
ATOM 844 C CA . LEU A 1 136 ? -21.88770 -30.24988 4.73804 1.000 107.73654 538 LEU C CA 1
ATOM 845 C C . LEU A 1 136 ? -22.78963 -29.04610 4.49449 1.000 108.88289 538 LEU C C 1
ATOM 846 O O . LEU A 1 136 ? -23.36146 -28.51258 5.45063 1.000 109.36169 538 LEU C O 1
ATOM 851 N N . GLN A 1 137 ? -22.93871 -28.61541 3.24136 1.000 109.87069 539 GLN C N 1
ATOM 852 C CA . GLN A 1 137 ? -23.83125 -27.51244 2.87042 1.000 109.59211 539 GLN C CA 1
ATOM 853 C C . GLN A 1 137 ? -23.55216 -26.25827 3.69781 1.000 105.32716 539 GLN C C 1
ATOM 854 O O . GLN A 1 137 ? -24.45831 -25.60354 4.21858 1.000 106.52014 539 GLN C O 1
ATOM 860 N N . LEU A 1 138 ? -22.27170 -25.93328 3.81873 1.000 104.62743 540 LEU C N 1
ATOM 861 C CA . LEU A 1 138 ? -21.80996 -24.67428 4.37461 1.000 98.50704 540 LEU C CA 1
ATOM 862 C C . LEU A 1 138 ? -21.16112 -23.85317 3.27025 1.000 98.38675 540 LEU C C 1
ATOM 863 O O . LEU A 1 138 ? -20.73199 -24.38886 2.24475 1.000 98.91863 540 LEU C O 1
ATOM 868 N N . GLU A 1 139 ? -21.10134 -22.54019 3.47330 1.000 93.22557 541 GLU C N 1
ATOM 869 C CA . GLU A 1 139 ? -20.32563 -21.71049 2.56038 1.000 90.86333 541 GLU C CA 1
ATOM 870 C C . GLU A 1 139 ? -18.84331 -21.98743 2.75751 1.000 84.18819 541 GLU C C 1
ATOM 871 O O . GLU A 1 139 ? -18.38705 -22.22549 3.88052 1.000 82.89802 541 GLU C O 1
ATOM 877 N N . LYS A 1 140 ? -18.09146 -21.96776 1.65398 1.000 82.99063 542 LYS C N 1
ATOM 878 C CA . LYS A 1 140 ? -16.66851 -22.28447 1.72840 1.000 81.94630 542 LYS C CA 1
ATOM 879 C C . LYS A 1 140 ? -15.94189 -21.36955 2.70860 1.000 75.89057 542 LYS C C 1
ATOM 880 O O . LYS A 1 140 ? -15.10008 -21.83332 3.48968 1.000 74.69913 542 LYS C O 1
ATOM 886 N N . GLU A 1 141 ? -16.26087 -20.07112 2.69142 1.000 74.25789 543 GLU C N 1
ATOM 887 C CA . GLU A 1 141 ? -15.65927 -19.15211 3.65020 1.000 71.18231 543 GLU C CA 1
ATOM 888 C C . GLU A 1 141 ? -15.92906 -19.56867 5.09388 1.000 72.70288 543 GLU C C 1
ATOM 889 O O . GLU A 1 141 ? -15.04968 -19.43105 5.95552 1.000 66.58430 543 GLU C O 1
ATOM 895 N N . VAL A 1 142 ? -17.12908 -20.08477 5.37767 1.000 70.74189 544 VAL C N 1
ATOM 896 C CA . VAL A 1 142 ? -17.43784 -20.52984 6.73502 1.000 71.45699 544 VAL C CA 1
ATOM 897 C C . VAL A 1 142 ? -16.50239 -21.66144 7.14635 1.000 69.36707 544 VAL C C 1
ATOM 898 O O . VAL A 1 142 ? -15.98874 -21.68445 8.27172 1.000 65.90267 544 VAL C O 1
ATOM 902 N N . VAL A 1 143 ? -16.23735 -22.59749 6.23043 1.000 70.57445 545 VAL C N 1
ATOM 903 C CA . VAL A 1 143 ? -15.39125 -23.74300 6.55909 1.000 71.63407 545 VAL C CA 1
ATOM 904 C C . VAL A 1 143 ? -13.93218 -23.30810 6.70866 1.000 71.83849 545 VAL C C 1
ATOM 905 O O . VAL A 1 143 ? -13.24241 -23.71234 7.65475 1.000 69.11259 545 VAL C O 1
ATOM 909 N N . ARG A 1 144 ? -13.44066 -22.48691 5.76724 1.000 71.37533 546 ARG C N 1
ATOM 910 C CA . ARG A 1 144 ? -12.07387 -21.96644 5.83564 1.000 69.88443 546 ARG C CA 1
ATOM 911 C C . ARG A 1 144 ? -11.81066 -21.26172 7.16217 1.000 66.25116 546 ARG C C 1
ATOM 912 O O . ARG A 1 144 ? -10.77524 -21.47716 7.80262 1.000 65.45778 546 ARG C O 1
ATOM 920 N N . VAL A 1 145 ? -12.73671 -20.38914 7.57226 1.000 64.41321 547 VAL C N 1
ATOM 921 C CA . VAL A 1 145 ? -12.58720 -19.65758 8.82788 1.000 61.57393 547 VAL C CA 1
ATOM 922 C C . VAL A 1 145 ? -12.71372 -20.59741 10.02307 1.000 61.32091 547 VAL C C 1
ATOM 923 O O . VAL A 1 145 ? -12.01460 -20.43715 11.03487 1.000 59.24719 547 VAL C O 1
ATOM 927 N N . TRP A 1 146 ? -13.60338 -21.58755 9.93844 1.000 62.46192 548 TRP C N 1
ATOM 928 C CA . TRP A 1 146 ? -13.72283 -22.51806 11.05441 1.000 63.54567 548 TRP C CA 1
ATOM 929 C C . TRP A 1 146 ? -12.41898 -23.27559 11.26944 1.000 65.24489 548 TRP C C 1
ATOM 930 O O . TRP A 1 146 ? -11.97655 -23.45115 12.41242 1.000 63.46931 548 TRP C O 1
ATOM 941 N N . PHE A 1 147 ? -11.77652 -23.71519 10.18076 1.000 64.85630 549 PHE C N 1
ATOM 942 C CA . PHE A 1 147 ? -10.49996 -24.40205 10.32053 1.000 65.73723 549 PHE C CA 1
ATO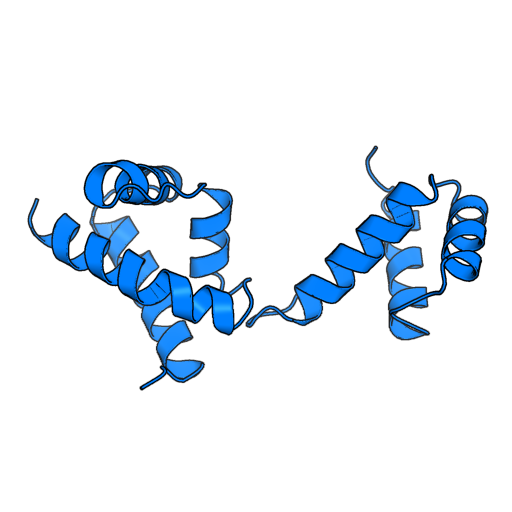M 943 C C . PHE A 1 147 ? -9.42522 -23.46385 10.85097 1.000 63.35638 549 PHE C C 1
ATOM 944 O O . PHE A 1 147 ? -8.58928 -23.86969 11.66147 1.000 62.92148 549 PHE C O 1
ATOM 952 N N . CYS A 1 148 ? -9.41708 -22.21263 10.39113 1.000 62.18240 550 CYS C N 1
ATOM 953 C CA . CYS A 1 148 ? -8.46699 -21.23846 10.91741 1.000 60.29339 550 CYS C CA 1
ATOM 954 C C . CYS A 1 148 ? -8.60652 -21.13908 12.43025 1.000 59.39102 550 CYS C C 1
ATOM 955 O O . CYS A 1 148 ? -7.61544 -21.18254 13.17021 1.000 57.31274 550 CYS C O 1
ATOM 958 N N . ASN A 1 149 ? -9.84952 -21.04388 12.90544 1.000 57.41537 551 ASN C N 1
ATOM 959 C CA . ASN A 1 149 ? -10.07563 -20.87773 14.33278 1.000 56.55197 551 ASN C CA 1
ATOM 960 C C . ASN A 1 149 ? -9.73222 -22.14836 15.09068 1.000 63.06066 551 ASN C C 1
ATOM 961 O O . ASN A 1 149 ? -9.21088 -22.08448 16.21037 1.000 58.07762 551 ASN C O 1
ATOM 966 N N . ARG A 1 150 ? -10.01281 -23.31508 14.49970 1.000 58.99339 552 ARG C N 1
ATOM 967 C CA . ARG A 1 150 ? -9.77079 -24.53974 15.24469 1.000 61.23332 552 ARG C CA 1
ATOM 968 C C . ARG A 1 150 ? -8.27451 -24.80870 15.31325 1.000 62.85479 552 ARG C C 1
ATOM 969 O O . ARG A 1 150 ? -7.77283 -25.30952 16.32423 1.000 62.19631 552 ARG C O 1
ATOM 977 N N . ARG A 1 151 ? -7.54213 -24.43795 14.25949 1.000 62.67336 553 ARG C N 1
ATOM 978 C CA . ARG A 1 151 ? -6.08921 -24.46159 14.32806 1.000 60.87168 553 ARG C CA 1
ATOM 979 C C . ARG A 1 151 ? -5.58333 -23.49201 15.38716 1.000 58.25990 553 ARG C C 1
ATOM 980 O O . ARG A 1 151 ? -4.56121 -23.74844 16.03395 1.000 58.76816 553 ARG C O 1
ATOM 988 N N . GLN A 1 152 ? -6.28496 -22.38244 15.60793 1.000 57.45112 554 GLN C N 1
ATOM 989 C CA . GLN A 1 152 ? -5.63150 -21.38694 16.43530 1.000 54.58612 554 GLN C CA 1
ATOM 990 C C . GLN A 1 152 ? -5.89211 -21.69639 17.91255 1.000 53.96110 554 GLN C C 1
ATOM 991 O O . GLN A 1 152 ? -5.04168 -21.40808 18.76289 1.000 53.25566 554 GLN C O 1
ATOM 997 N N . LYS A 1 153 ? -7.03700 -22.33076 18.22393 1.000 54.71385 555 LYS C N 1
ATOM 998 C CA . LYS A 1 153 ? -7.26507 -22.83999 19.58041 1.000 56.52331 555 LYS C CA 1
ATOM 999 C C . LYS A 1 153 ? -6.22803 -23.89072 19.97076 1.000 56.23050 555 LYS C C 1
ATOM 1000 O O . LYS A 1 153 ? -5.79436 -23.94133 21.12582 1.000 56.11569 555 LYS C O 1
ATOM 1006 N N . GLU A 1 154 ? -5.80290 -24.72734 19.01885 1.000 57.71623 556 GLU C N 1
ATOM 1007 C CA . GLU A 1 154 ? -4.75807 -25.70969 19.30123 1.000 59.24704 556 GLU C CA 1
ATOM 1008 C C . GLU A 1 154 ? -3.47160 -25.06814 19.80001 1.000 57.93391 556 GLU C C 1
ATOM 1009 O O . GLU A 1 154 ? -2.69065 -25.73181 20.48519 1.000 58.91613 556 GLU C O 1
ATOM 1015 N N . LYS A 1 155 ? -3.25065 -23.79373 19.48733 1.000 56.08464 557 LYS C N 1
ATOM 1016 C CA . LYS A 1 155 ? -2.07366 -23.04109 19.89832 1.000 55.11819 557 LYS C CA 1
ATOM 1017 C C . LYS A 1 155 ? -2.27040 -22.25415 21.20219 1.000 54.22249 557 LYS C C 1
ATOM 1018 O O . LYS A 1 155 ? -1.33397 -21.58768 21.65317 1.000 53.04355 557 LYS C O 1
ATOM 1024 N N . ARG A 1 156 ? -3.45922 -22.27346 21.80468 1.000 53.51644 558 ARG C N 1
ATOM 1025 C CA . ARG A 1 156 ? -3.62617 -21.57402 23.07719 1.000 52.93226 558 ARG C CA 1
ATOM 1026 C C . ARG A 1 156 ? -2.80281 -22.27214 24.15685 1.000 55.41404 558 ARG C C 1
ATOM 1027 O O . ARG A 1 156 ? -2.46095 -23.45277 24.03764 1.000 55.17310 558 ARG C O 1
ATOM 1035 N N . MET A 1 157 ? -2.47198 -21.54153 25.22674 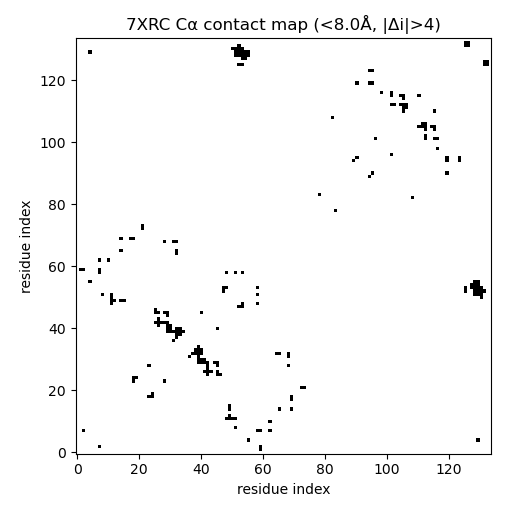1.000 53.51557 559 MET C N 1
ATOM 1036 C CA . MET A 1 157 ? -1.73708 -22.23396 26.28614 1.000 61.42500 559 MET C CA 1
ATOM 1037 C C . MET A 1 157 ? -2.59698 -23.28755 26.97441 1.000 57.50801 559 MET C C 1
ATOM 1038 O O . MET A 1 157 ? -2.08191 -24.32408 27.40384 1.000 61.93134 559 MET C O 1
ATOM 1043 N N . THR A 1 158 ? -3.89829 -23.06542 27.06645 1.000 57.03049 560 THR C N 1
ATOM 1044 C CA . THR A 1 158 ? -4.82161 -24.11455 27.50140 1.000 59.86853 560 THR C CA 1
ATOM 1045 C C . THR A 1 158 ? -5.77481 -24.40970 26.35398 1.000 64.05493 560 THR C C 1
ATOM 1046 O O . THR A 1 158 ? -6.78593 -23.70384 26.18563 1.000 61.00753 560 THR C O 1
ATOM 1050 N N . PRO A 1 159 ? -5.48955 -25.42612 25.54065 1.000 67.83582 561 PRO C N 1
ATOM 1051 C CA . PRO A 1 159 ? -6.30873 -25.70700 24.35032 1.000 75.59998 561 PRO C CA 1
ATOM 1052 C C . PRO A 1 159 ? -7.55630 -26.49102 24.72442 1.000 78.97854 561 PRO C C 1
ATOM 1053 O O . PRO A 1 159 ? -7.65750 -26.99638 25.85303 1.000 76.71595 561 PRO C O 1
ATOM 1057 N N . PRO A 1 160 ? -8.52113 -26.62482 23.80319 1.000 88.86331 562 PRO C N 1
ATOM 1058 C CA . PRO A 1 160 ? -9.80197 -27.26332 24.17390 1.000 90.64660 562 PRO C CA 1
ATOM 1059 C C . PRO A 1 160 ? -9.66798 -28.69216 24.66643 1.000 93.56805 562 PRO C C 1
ATOM 1060 O O . PRO A 1 160 ? -10.55386 -29.15710 25.39587 1.000 97.77596 562 PRO C O 1
ATOM 1064 N N . GLY A 1 161 ? -8.60278 -29.40038 24.30217 1.000 90.10448 563 GLY C N 1
ATOM 1065 C CA . GLY A 1 161 ? -8.40986 -30.77107 24.74373 1.000 95.52707 563 GLY C CA 1
ATOM 1066 C C . GLY A 1 161 ? -8.20616 -30.91279 26.24293 1.000 100.03291 563 GLY C C 1
ATOM 1067 O O . GLY A 1 161 ? -9.16743 -30.93756 27.01759 1.000 100.62796 563 GLY C O 1
#

Foldseek 3Di:
DFDDLVVQLVLLCVLVVLCVVLPHALQRLQCVLCVPPVHHDHSVVSVCSSVLQAASVVVRVCSVSSVVVSVVSVVPLPQDPVLVVVLVVVCVVPLDDDLVVLCVNCVVRVHHSVSSNVVSVVQVRLVRGSDHPD

B-factor: mean 67.33, std 22.88, range [34.04, 141.39]

Nearest PDB structures (foldseek):
  7xrc-assembly1_C-2  TM=1.008E+00  e=9.849E-21  Mus
  2xsd-assembly1_C  TM=9.918E-01  e=1.003E-16  Mus musculus
  1e3o-assembly1_C-2  TM=9.747E-01  e=2.273E-13  Homo sapiens
  1o4x-assembly1_A  TM=5.741E-01  e=3.685E-13  Homo sapiens
  1au7-assembly1_B  TM=5.446E-01  e=2.695E-11  Rattus norvegicus

Radius of gyration: 18.8 Å; Cα contacts (8 Å, |Δi|>4): 116; chains: 1; bounding box: 39×41×48 Å

Sequence (134 aa):
DTPTSDDLEQFAKQFKQRRIKLGFTQADVGLALGTLYGNVFSQTTICRFEALQLSFKNMCKLKPLLNKWLEEADSSTSIEVSVKGALESHFLKCPKPSAQEITSLADSLQLEKEVVRVWFCNRRQKEKRMTPPG

Solvent-accessible surface area: 8718 Å² total; per-residue (Å²): 201,88,31,79,62,100,69,0,96,110,19,2,132,61,0,98,120,74,19,102,169,57,62,69,76,37,54,62,0,0,121,19,0,19,111,71,64,72,60,92,45,59,87,63,25,0,46,97,0,21,45,11,61,16,45,82,170,55,0,27,108,0,48,75,17,0,61,107,4,0,120,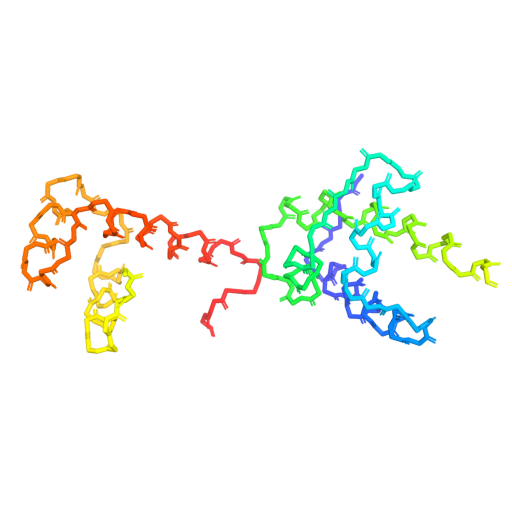63,5,82,91,129,171,104,36,118,124,89,26,94,44,28,1,60,53,62,10,122,156,49,62,158,14,55,87,131,82,18,49,65,25,3,114,82,35,168,35,131,133,86,35,1,107,60,37,1,48,79,27,54,120,74,92,142,56,43,70,55,74,112

Secondary structure (DSSP, 8-state):
-PPPHHHHHHHHHHHHHHHHHHT--HHHHHHHHHHHHS----HHHHHHHHTT-S-HHHHHHHHHHHHHHHHHHTT-----HHHHHHHHHHHHH-SS--HHHHHHHHHHTT--HHHHHHHHHHHHHHHTSSS---